Protein AF-A0A0A9DC74-F1 (afdb_monomer_lite)

InterPro domains:
  IPR010325 Rhamnogalacturonate lyase [PF06045] (2-131)

Structure (mmCIF, N/CA/C/O backbone):
data_AF-A0A0A9DC74-F1
#
_entry.id   AF-A0A0A9DC74-F1
#
loop_
_atom_site.group_PDB
_atom_site.id
_atom_site.type_symbol
_atom_site.label_atom_id
_atom_site.label_alt_id
_atom_site.label_comp_id
_atom_site.label_asym_id
_atom_site.label_entity_id
_atom_site.label_seq_id
_atom_site.pdbx_PDB_ins_code
_atom_site.Cartn_x
_atom_site.Cartn_y
_atom_site.Cartn_z
_atom_site.occupancy
_atom_site.B_iso_or_equiv
_atom_site.auth_seq_id
_atom_site.auth_comp_id
_atom_site.auth_asym_id
_atom_site.auth_atom_id
_atom_site.pdbx_PDB_model_num
ATOM 1 N N . MET A 1 1 ? 17.727 5.016 4.011 1.00 59.75 1 MET A N 1
ATOM 2 C CA . MET A 1 1 ? 17.000 5.941 3.117 1.00 59.75 1 MET A CA 1
ATOM 3 C C . MET A 1 1 ? 15.738 5.222 2.690 1.00 59.75 1 MET A C 1
ATOM 5 O O . MET A 1 1 ? 15.856 4.069 2.297 1.00 59.75 1 MET A O 1
ATOM 9 N N . ILE A 1 2 ? 14.570 5.839 2.861 1.00 75.06 2 ILE A N 1
ATOM 10 C CA . ILE A 1 2 ? 13.300 5.295 2.365 1.00 75.06 2 ILE A CA 1
ATOM 11 C C . ILE A 1 2 ? 13.117 5.846 0.955 1.00 75.06 2 ILE A C 1
ATOM 13 O O . ILE A 1 2 ? 13.277 7.048 0.754 1.00 75.06 2 ILE A O 1
ATOM 17 N N . ASP A 1 3 ? 12.832 4.971 0.000 1.00 83.25 3 ASP A N 1
ATOM 18 C CA . ASP A 1 3 ? 12.502 5.352 -1.369 1.00 83.25 3 ASP A CA 1
ATOM 19 C C . ASP A 1 3 ? 10.984 5.221 -1.562 1.00 83.25 3 ASP A C 1
ATOM 21 O O . ASP A 1 3 ? 10.390 4.231 -1.132 1.00 83.25 3 ASP A O 1
ATOM 25 N N . MET A 1 4 ? 10.351 6.228 -2.168 1.00 84.00 4 MET A N 1
ATOM 26 C CA . MET A 1 4 ? 8.899 6.248 -2.416 1.00 84.00 4 MET A CA 1
ATOM 27 C C . MET A 1 4 ? 8.502 5.430 -3.658 1.00 84.00 4 MET A C 1
ATOM 29 O O . MET A 1 4 ? 7.318 5.154 -3.898 1.00 84.00 4 MET A O 1
ATOM 33 N N . LEU A 1 5 ? 9.501 4.975 -4.419 1.00 87.00 5 LEU A N 1
ATOM 34 C CA . LEU A 1 5 ? 9.366 4.171 -5.625 1.00 87.00 5 LEU A CA 1
ATOM 35 C C . LEU A 1 5 ? 8.518 4.889 -6.681 1.00 87.00 5 LEU A C 1
ATOM 37 O O . LEU A 1 5 ? 7.584 4.310 -7.247 1.00 87.00 5 LEU A O 1
ATOM 41 N N . ASP A 1 6 ? 8.795 6.173 -6.903 1.00 88.44 6 ASP A N 1
ATOM 42 C CA . ASP A 1 6 ? 8.044 6.986 -7.856 1.00 88.44 6 ASP A CA 1
ATOM 43 C C . ASP A 1 6 ? 8.100 6.371 -9.260 1.00 88.44 6 ASP A C 1
ATOM 45 O O . ASP A 1 6 ? 9.133 5.887 -9.735 1.00 88.44 6 ASP A O 1
ATOM 49 N N . SER A 1 7 ? 6.941 6.3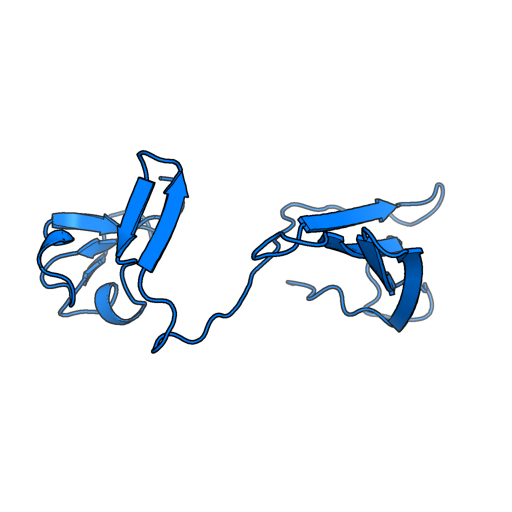41 -9.914 1.00 91.12 7 SER A N 1
ATOM 50 C CA . SER A 1 7 ? 6.777 5.736 -11.233 1.00 91.12 7 SER A CA 1
ATOM 51 C C . SER A 1 7 ? 6.983 6.767 -12.334 1.00 91.12 7 SER A C 1
ATOM 53 O O . SER A 1 7 ? 6.583 7.920 -12.204 1.00 91.12 7 SER A O 1
ATOM 55 N N . THR A 1 8 ? 7.596 6.342 -13.434 1.00 93.31 8 THR A N 1
ATOM 56 C CA . THR A 1 8 ? 7.916 7.207 -14.580 1.00 93.31 8 THR A CA 1
ATOM 57 C C . THR A 1 8 ? 7.060 6.911 -15.807 1.00 93.31 8 THR A C 1
ATOM 59 O O . THR A 1 8 ? 7.078 7.671 -16.769 1.00 93.31 8 THR A O 1
ATOM 62 N N . GLU A 1 9 ? 6.350 5.785 -15.805 1.00 96.38 9 GLU A N 1
ATOM 63 C CA . GLU A 1 9 ? 5.538 5.299 -16.917 1.00 96.38 9 GLU A CA 1
ATOM 64 C C . GLU A 1 9 ? 4.162 4.870 -16.397 1.00 96.38 9 GLU A C 1
ATOM 66 O O . GLU A 1 9 ? 4.066 4.230 -15.352 1.00 96.38 9 GLU A O 1
ATOM 71 N N . PHE A 1 10 ? 3.109 5.208 -17.141 1.00 97.94 10 PHE A N 1
ATOM 72 C CA . PHE A 1 10 ? 1.735 4.784 -16.880 1.00 97.94 10 PHE A CA 1
ATOM 73 C C . PHE A 1 10 ? 1.196 4.003 -18.079 1.00 97.94 10 PHE A C 1
ATOM 75 O O . PHE A 1 10 ? 1.400 4.413 -19.224 1.00 97.94 10 PHE A O 1
ATOM 82 N N . LYS A 1 11 ? 0.486 2.901 -17.822 1.00 98.31 11 LYS A N 1
ATOM 83 C CA . LYS A 1 11 ? -0.186 2.092 -18.846 1.00 98.31 11 LYS A CA 1
ATOM 84 C C . LYS A 1 11 ? -1.534 1.576 -18.360 1.00 98.31 11 LYS A C 1
ATOM 86 O O . LYS A 1 11 ? -1.690 1.234 -17.193 1.00 98.31 11 LYS A O 1
ATOM 91 N N . VAL A 1 12 ? -2.469 1.429 -19.294 1.00 98.31 12 VAL A N 1
ATOM 92 C CA . VAL A 1 12 ? -3.651 0.576 -19.124 1.00 98.31 12 VAL A CA 1
ATOM 93 C C . VAL A 1 12 ? -3.276 -0.805 -19.645 1.00 98.31 12 VAL A C 1
ATOM 95 O O . VAL A 1 12 ? -2.939 -0.954 -20.817 1.00 98.31 12 VAL A O 1
ATOM 98 N N . VAL A 1 13 ? -3.258 -1.793 -18.759 1.00 98.00 13 VAL A N 1
ATOM 99 C CA . VAL A 1 13 ? -2.822 -3.164 -19.063 1.00 98.00 13 VAL A CA 1
ATOM 100 C C . VAL A 1 13 ? -3.981 -3.951 -19.652 1.00 98.00 13 VAL A C 1
ATOM 102 O O . VAL A 1 13 ? -3.819 -4.648 -20.650 1.00 98.00 13 VAL A O 1
ATOM 105 N N . SER A 1 14 ? -5.158 -3.805 -19.049 1.00 97.62 14 SER A N 1
ATOM 106 C CA . SER A 1 14 ? -6.407 -4.386 -19.516 1.00 97.62 14 SER A CA 1
ATOM 107 C C . SER A 1 14 ? -7.545 -3.396 -19.281 1.00 97.62 14 SER A C 1
ATOM 109 O O . SER A 1 14 ? -7.529 -2.608 -18.332 1.00 97.62 14 SER A O 1
ATOM 111 N N . SER A 1 15 ? -8.518 -3.406 -20.186 1.00 98.12 15 SER A N 1
ATOM 112 C CA . SER A 1 15 ? -9.743 -2.619 -20.078 1.00 98.12 15 SER A CA 1
ATOM 113 C C . SER A 1 15 ? -10.866 -3.396 -20.747 1.00 98.12 15 SER A C 1
ATOM 115 O O . SER A 1 15 ? -10.780 -3.733 -21.928 1.00 98.12 15 SER A O 1
ATOM 117 N N . SER A 1 16 ? -11.883 -3.730 -19.969 1.00 98.06 16 SER A N 1
ATOM 118 C CA . SER A 1 16 ? -13.052 -4.504 -20.375 1.00 98.06 16 SER A CA 1
ATOM 119 C C . SER A 1 16 ? -14.271 -4.025 -19.591 1.00 98.06 16 SER A C 1
ATOM 121 O O . SER A 1 16 ? -14.144 -3.218 -18.671 1.00 98.06 16 SER A O 1
ATOM 123 N N . GLU A 1 17 ? -15.453 -4.545 -19.915 1.00 97.69 17 GLU A N 1
ATOM 124 C CA . GLU A 1 17 ? -16.667 -4.225 -19.156 1.00 97.69 17 GLU A CA 1
ATOM 125 C C . GLU A 1 17 ? -16.585 -4.650 -17.684 1.00 97.69 17 GLU A C 1
ATOM 127 O O . GLU A 1 17 ? -17.196 -4.011 -16.833 1.00 97.69 17 GLU A O 1
ATOM 132 N N . GLU A 1 18 ? -15.821 -5.699 -17.372 1.00 98.00 18 GLU A N 1
ATOM 133 C CA . GLU A 1 18 ? -15.766 -6.283 -16.028 1.00 98.00 18 GLU A CA 1
ATOM 134 C C . GLU A 1 18 ? -14.568 -5.794 -15.203 1.00 98.00 18 GLU A C 1
ATOM 136 O O . GLU A 1 18 ? -14.580 -5.886 -13.974 1.00 98.00 18 GLU A O 1
ATOM 141 N N . GLN A 1 19 ? -13.530 -5.259 -15.852 1.00 97.88 19 GLN A N 1
ATOM 142 C CA . GLN A 1 19 ? -12.265 -4.935 -15.195 1.00 97.88 19 GLN A CA 1
ATOM 143 C C . GLN A 1 19 ? -11.460 -3.860 -15.928 1.00 97.88 19 GLN A C 1
ATOM 145 O O . GLN A 1 19 ? -11.393 -3.845 -17.159 1.00 97.88 19 GLN A O 1
ATOM 150 N N . VAL A 1 20 ? -10.742 -3.050 -15.145 1.00 98.38 20 VAL A N 1
ATOM 151 C CA . VAL A 1 20 ? -9.618 -2.224 -15.603 1.00 98.38 20 VAL A CA 1
ATOM 152 C C . VAL A 1 20 ? -8.387 -2.516 -14.747 1.00 98.38 20 VAL A C 1
ATOM 154 O O . VAL A 1 20 ? -8.463 -2.479 -13.518 1.00 98.38 20 VAL A O 1
ATOM 157 N N . GLU A 1 21 ? -7.244 -2.749 -15.390 1.00 98.56 21 GLU A N 1
ATOM 158 C CA . GLU A 1 21 ? -5.938 -2.847 -14.734 1.00 98.56 21 GLU A CA 1
ATOM 159 C C . GLU A 1 21 ? -5.010 -1.723 -15.202 1.00 98.56 21 GLU A C 1
ATOM 161 O O . GLU A 1 21 ? -4.786 -1.516 -16.398 1.00 98.56 21 GLU A O 1
ATOM 166 N N . LEU A 1 22 ? -4.434 -1.016 -14.235 1.00 98.62 22 LEU A N 1
ATOM 167 C CA . LEU A 1 22 ? -3.491 0.074 -14.435 1.00 98.62 22 LEU A CA 1
ATOM 168 C C . LEU A 1 22 ? -2.097 -0.343 -13.971 1.00 98.62 22 LEU A C 1
ATOM 170 O O . LEU A 1 22 ? -1.951 -0.991 -12.937 1.00 98.62 22 LEU A O 1
ATOM 174 N N . SER A 1 23 ? -1.078 0.088 -14.707 1.00 98.38 23 SER A N 1
ATOM 175 C CA . SER A 1 23 ? 0.339 -0.096 -14.401 1.00 98.38 23 SER A CA 1
ATOM 176 C C . SER A 1 23 ? 1.025 1.248 -14.222 1.00 98.38 23 SER A C 1
ATOM 178 O O . SER A 1 23 ? 0.872 2.150 -15.048 1.00 98.38 23 SER A O 1
ATOM 180 N N . PHE A 1 24 ? 1.808 1.348 -13.153 1.00 97.75 24 PHE A N 1
ATOM 181 C CA . PHE A 1 24 ? 2.700 2.459 -12.861 1.00 97.75 24 PHE A CA 1
ATOM 182 C C . PHE A 1 24 ? 4.109 1.895 -12.700 1.00 97.75 24 PHE A C 1
ATOM 184 O O . PHE A 1 24 ? 4.427 1.249 -11.698 1.00 97.75 24 PHE A O 1
ATOM 191 N N . ARG A 1 25 ? 4.945 2.102 -13.719 1.00 96.38 25 ARG A N 1
ATOM 192 C CA . ARG A 1 25 ? 6.248 1.449 -13.842 1.00 96.38 25 ARG A CA 1
ATOM 193 C C . ARG A 1 25 ? 7.407 2.425 -13.686 1.00 96.38 25 ARG A C 1
ATOM 195 O O . ARG A 1 25 ? 7.369 3.562 -14.159 1.00 96.38 25 ARG A O 1
ATOM 202 N N . SER A 1 26 ? 8.470 1.951 -13.052 1.00 93.94 26 SER A N 1
ATOM 203 C CA . SER A 1 26 ? 9.793 2.567 -13.029 1.00 93.94 26 SER A CA 1
ATOM 204 C C . SER A 1 26 ? 10.830 1.506 -13.371 1.00 93.94 26 SER A C 1
ATOM 206 O O . SER A 1 26 ? 10.710 0.354 -12.954 1.00 93.94 26 SER A O 1
ATOM 208 N N . THR A 1 27 ? 11.835 1.876 -14.156 1.00 93.94 27 THR A N 1
ATOM 209 C CA . THR A 1 27 ? 12.912 0.963 -14.553 1.00 93.94 27 THR A CA 1
ATOM 210 C C . THR A 1 27 ? 14.236 1.431 -13.989 1.00 93.94 27 THR A C 1
ATOM 212 O O . THR A 1 27 ? 14.508 2.636 -13.998 1.00 93.94 27 THR A O 1
ATOM 215 N N . TYR A 1 28 ? 15.094 0.494 -13.594 1.00 93.44 28 TYR A N 1
ATOM 216 C CA . TYR A 1 28 ? 16.433 0.833 -13.132 1.00 93.44 28 TYR A CA 1
ATOM 217 C C . TYR A 1 28 ? 17.225 1.564 -14.226 1.00 93.44 28 TYR A C 1
ATOM 219 O O . TYR A 1 28 ? 17.362 1.082 -15.352 1.00 93.44 28 TYR A O 1
ATOM 227 N N . LYS A 1 29 ? 17.769 2.739 -13.891 1.00 90.12 29 LYS A N 1
ATOM 228 C CA . LYS A 1 29 ? 18.648 3.520 -14.769 1.00 90.12 29 LYS A CA 1
ATOM 229 C C . LYS A 1 29 ? 19.982 3.769 -14.065 1.00 90.12 29 LYS A C 1
ATOM 231 O O . LYS A 1 29 ? 20.041 4.652 -13.210 1.00 90.12 29 LYS A O 1
ATOM 236 N N . PRO A 1 30 ? 21.075 3.081 -14.454 1.00 88.31 30 PRO A N 1
ATOM 237 C CA . PRO A 1 30 ? 22.393 3.260 -13.835 1.00 88.31 30 PRO A CA 1
ATOM 238 C C . PRO A 1 30 ? 22.913 4.703 -13.861 1.00 88.31 30 PRO A C 1
ATOM 240 O O . PRO A 1 30 ? 23.657 5.111 -12.976 1.00 88.31 30 PRO A O 1
ATOM 243 N N . SER A 1 31 ? 22.504 5.491 -14.860 1.00 89.00 31 SER A N 1
ATOM 244 C CA . SER A 1 31 ? 22.860 6.908 -14.986 1.00 89.00 31 SER A CA 1
ATOM 245 C C . SER A 1 31 ? 22.190 7.817 -13.949 1.00 89.00 31 SER A C 1
ATOM 247 O O . SER A 1 31 ? 22.617 8.955 -13.771 1.00 89.00 31 SER A O 1
ATOM 249 N N . HIS A 1 32 ? 21.146 7.346 -13.262 1.00 84.56 32 HIS A N 1
ATOM 250 C CA . HIS A 1 32 ? 20.399 8.119 -12.275 1.00 84.56 32 HIS A CA 1
ATOM 251 C C . HIS A 1 32 ? 20.849 7.736 -10.864 1.00 84.56 32 HIS A C 1
ATOM 253 O O . HIS A 1 32 ? 20.618 6.620 -10.403 1.00 84.56 32 HIS A O 1
ATOM 259 N N . ARG A 1 33 ? 21.460 8.692 -10.151 1.00 77.62 33 ARG A N 1
ATOM 260 C CA . ARG A 1 33 ? 22.064 8.485 -8.820 1.00 77.62 33 ARG A CA 1
ATOM 261 C C . ARG A 1 33 ? 21.109 7.870 -7.786 1.00 77.62 33 ARG A C 1
ATOM 263 O O . ARG A 1 33 ? 21.561 7.114 -6.935 1.00 77.62 33 ARG A O 1
ATOM 270 N N . TYR A 1 34 ? 19.822 8.203 -7.862 1.00 78.25 34 TYR A N 1
ATOM 271 C CA . TYR A 1 34 ? 18.794 7.774 -6.908 1.00 78.25 34 TYR A CA 1
ATOM 272 C C . TYR A 1 34 ? 17.907 6.645 -7.443 1.00 78.25 34 TYR A C 1
ATOM 274 O O . TYR A 1 34 ? 16.868 6.358 -6.870 1.00 78.25 34 TYR A O 1
ATOM 282 N N . SER A 1 35 ? 18.280 6.010 -8.558 1.00 83.31 35 SER A N 1
ATOM 283 C CA . SER A 1 35 ? 17.502 4.891 -9.081 1.00 83.31 35 SER A CA 1
ATOM 284 C C . SER A 1 35 ? 17.697 3.659 -8.203 1.00 83.31 35 SER A C 1
ATOM 286 O O . SER A 1 35 ? 18.825 3.210 -7.971 1.00 83.31 35 SER A O 1
ATOM 288 N N . VAL A 1 36 ? 16.587 3.084 -7.744 1.00 89.38 36 VAL A N 1
ATOM 289 C CA . VAL A 1 36 ? 16.600 1.771 -7.104 1.00 89.38 36 VAL A CA 1
ATOM 290 C C . VAL A 1 36 ? 17.037 0.734 -8.137 1.00 89.38 36 VAL A C 1
ATOM 292 O O . VAL A 1 36 ? 16.597 0.764 -9.283 1.00 89.38 36 VAL A O 1
ATOM 295 N N . ARG A 1 37 ? 17.926 -0.179 -7.737 1.00 92.81 37 ARG A N 1
ATOM 296 C CA . ARG A 1 37 ? 18.583 -1.172 -8.610 1.00 92.81 37 ARG A CA 1
ATOM 297 C C . ARG A 1 37 ? 17.656 -2.319 -9.029 1.00 92.81 37 ARG A C 1
ATOM 299 O O . ARG A 1 37 ? 18.075 -3.467 -9.039 1.00 92.81 37 ARG A O 1
ATOM 306 N N . MET A 1 38 ? 16.391 -2.024 -9.304 1.00 94.00 38 MET A N 1
ATOM 307 C CA . MET A 1 38 ? 15.383 -2.964 -9.782 1.00 94.00 38 MET A CA 1
ATOM 308 C C . MET A 1 38 ? 14.313 -2.236 -10.599 1.00 94.00 38 MET A C 1
ATOM 310 O O . MET A 1 38 ? 14.105 -1.033 -10.436 1.00 94.00 38 MET A O 1
ATOM 314 N N . ASN A 1 39 ? 13.621 -2.972 -11.460 1.00 95.25 39 ASN A N 1
ATOM 315 C CA . ASN A 1 39 ? 12.377 -2.521 -12.064 1.00 95.25 39 ASN A CA 1
ATOM 316 C C . ASN A 1 39 ? 11.237 -2.719 -11.066 1.00 95.25 39 ASN A C 1
ATOM 318 O O . ASN A 1 39 ? 11.225 -3.684 -10.299 1.00 95.25 39 ASN A O 1
ATOM 322 N N . ILE A 1 40 ? 10.277 -1.802 -11.094 1.00 95.56 40 ILE A N 1
ATOM 323 C CA . ILE A 1 40 ? 9.124 -1.809 -10.202 1.00 95.56 40 ILE A CA 1
ATOM 324 C C . ILE A 1 40 ? 7.896 -1.502 -11.034 1.00 95.56 40 ILE A C 1
ATOM 326 O O . ILE A 1 40 ? 7.873 -0.510 -11.761 1.00 95.56 40 ILE A O 1
ATOM 330 N N . ASP A 1 41 ? 6.876 -2.337 -10.913 1.00 97.25 41 ASP A N 1
ATOM 331 C CA . ASP A 1 41 ? 5.598 -2.156 -11.584 1.00 97.25 41 ASP A CA 1
ATOM 332 C C . ASP A 1 41 ? 4.468 -2.283 -10.564 1.00 97.25 41 ASP A C 1
ATOM 334 O O . ASP A 1 41 ? 4.181 -3.371 -10.066 1.00 97.25 41 ASP A O 1
ATOM 338 N N . LYS A 1 42 ? 3.869 -1.148 -10.204 1.00 97.19 42 LYS A N 1
ATOM 339 C CA . LYS A 1 42 ? 2.737 -1.077 -9.280 1.00 97.19 42 LYS A CA 1
ATOM 340 C C . LYS A 1 42 ? 1.452 -1.242 -10.086 1.00 97.19 42 LYS A C 1
ATOM 342 O O . LYS A 1 42 ? 1.217 -0.496 -11.038 1.00 97.19 42 LYS A O 1
ATOM 347 N N . ARG A 1 43 ? 0.612 -2.192 -9.687 1.00 97.94 43 ARG A N 1
ATOM 348 C CA . ARG A 1 43 ? -0.641 -2.536 -10.357 1.00 97.94 43 ARG A CA 1
ATOM 349 C C . ARG A 1 43 ? -1.834 -2.180 -9.493 1.00 97.94 43 ARG A C 1
ATOM 351 O O . ARG A 1 43 ? -1.850 -2.490 -8.303 1.00 97.94 43 ARG A O 1
ATOM 358 N N . LEU A 1 44 ? -2.823 -1.537 -10.106 1.00 98.00 44 LEU A N 1
ATOM 359 C CA . LEU A 1 44 ? -4.135 -1.275 -9.518 1.00 98.00 44 LEU A CA 1
ATOM 360 C C . LEU A 1 44 ? -5.195 -1.928 -10.397 1.00 98.00 44 LEU A C 1
ATOM 362 O O . LEU A 1 44 ? -5.198 -1.724 -11.609 1.00 98.00 44 LEU A O 1
ATOM 366 N N . VAL A 1 45 ? -6.098 -2.683 -9.787 1.00 98.44 45 VAL A N 1
ATOM 367 C CA . VAL A 1 45 ? -7.139 -3.439 -10.479 1.00 98.44 45 VAL A CA 1
ATOM 368 C C . VAL A 1 45 ? -8.495 -3.055 -9.909 1.00 98.44 45 VAL A C 1
ATOM 370 O O . VAL A 1 45 ? -8.746 -3.230 -8.718 1.00 98.44 45 VAL A O 1
ATOM 373 N N . MET A 1 46 ? -9.385 -2.570 -10.764 1.00 98.06 46 MET A N 1
ATOM 374 C CA . MET A 1 46 ? -10.767 -2.248 -10.411 1.00 98.06 46 MET A CA 1
ATOM 375 C C . MET A 1 46 ? -11.692 -3.244 -11.098 1.00 98.06 46 MET A C 1
ATOM 377 O O . MET A 1 46 ? -11.547 -3.486 -12.296 1.00 98.06 46 MET A O 1
ATOM 381 N N . LEU A 1 47 ? -12.627 -3.814 -10.337 1.00 98.19 47 LEU A N 1
ATOM 382 C CA . LEU A 1 47 ? -13.627 -4.757 -10.836 1.00 98.19 47 LEU A CA 1
ATOM 383 C C . LEU A 1 47 ? -15.010 -4.112 -10.816 1.00 98.19 47 LEU A C 1
ATOM 385 O O . LEU A 1 47 ? -15.365 -3.409 -9.866 1.00 98.19 47 LEU A O 1
ATOM 389 N N . LYS A 1 48 ? -15.809 -4.384 -11.845 1.00 97.69 48 LYS A N 1
ATOM 390 C CA . LYS A 1 48 ? -17.203 -3.950 -11.908 1.00 97.69 48 LYS A CA 1
ATOM 391 C C . LYS A 1 48 ? -17.991 -4.517 -10.725 1.00 97.69 48 LYS A C 1
ATOM 393 O O . LYS A 1 48 ? -17.848 -5.677 -10.355 1.00 97.69 48 LYS A O 1
ATOM 398 N N . GLY A 1 49 ? -18.818 -3.670 -10.113 1.00 96.94 49 GLY A N 1
ATOM 399 C CA . GLY A 1 49 ? -19.645 -4.043 -8.961 1.00 96.94 49 GLY A CA 1
ATOM 400 C C . GLY A 1 49 ? -18.895 -4.188 -7.630 1.00 96.94 49 GLY A C 1
ATOM 401 O O . GLY A 1 49 ? -19.537 -4.480 -6.626 1.00 96.94 49 GLY A O 1
ATOM 402 N N . SER A 1 50 ? -17.576 -3.961 -7.589 1.00 96.06 50 SER A N 1
ATOM 403 C CA . SER A 1 50 ? -16.796 -3.981 -6.349 1.00 96.06 50 SER A CA 1
ATOM 404 C C . SER A 1 50 ? -16.604 -2.575 -5.777 1.00 96.06 50 SER A C 1
ATOM 406 O O . SER A 1 50 ? -16.217 -1.644 -6.485 1.00 96.06 50 SER A O 1
ATOM 408 N N . SER A 1 51 ? -16.822 -2.427 -4.471 1.00 90.94 51 SER A N 1
ATOM 409 C CA . SER A 1 51 ? -16.541 -1.197 -3.722 1.00 90.94 51 SER A CA 1
ATOM 410 C C . SER A 1 51 ? -15.085 -1.188 -3.253 1.00 90.94 51 SER A C 1
ATOM 412 O O . SER A 1 51 ? -14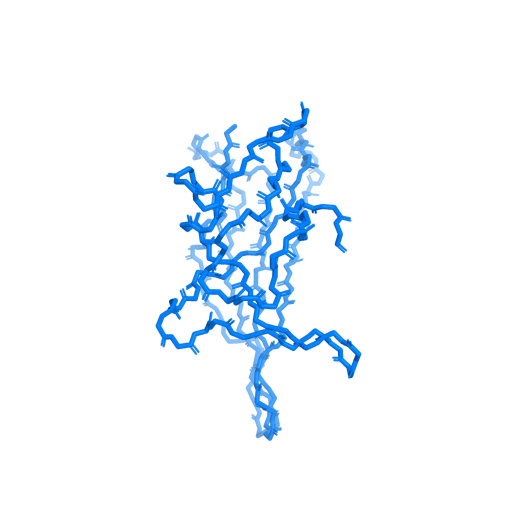.802 -1.323 -2.065 1.00 90.94 51 SER A O 1
ATOM 414 N N . GLY A 1 52 ? -14.147 -1.070 -4.193 1.00 92.44 52 GLY A N 1
ATOM 415 C CA . GLY A 1 52 ? -12.718 -1.034 -3.894 1.00 92.44 52 GLY A CA 1
ATOM 416 C C . GLY A 1 52 ? -11.837 -1.340 -5.100 1.00 92.44 52 GLY A C 1
ATOM 417 O O . GLY A 1 52 ? -12.292 -1.373 -6.243 1.00 92.44 52 GLY A O 1
ATOM 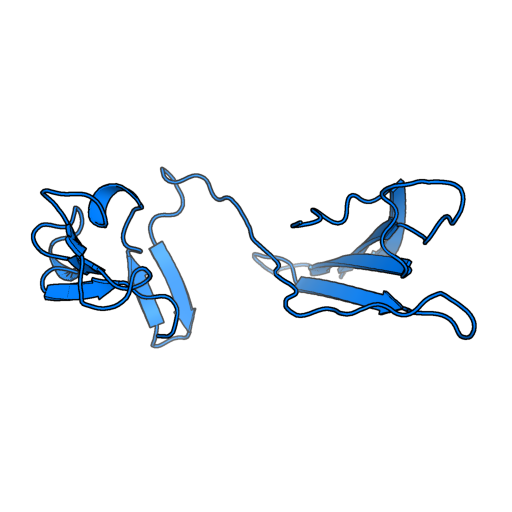418 N N . PHE A 1 53 ? -10.553 -1.564 -4.834 1.00 96.06 53 PHE A N 1
ATOM 419 C CA . PHE A 1 53 ? -9.580 -1.986 -5.836 1.00 96.06 53 PHE A CA 1
ATOM 420 C C . PHE A 1 53 ? -8.589 -2.975 -5.224 1.00 96.06 53 PHE A C 1
ATOM 422 O O . PHE A 1 53 ? -8.264 -2.899 -4.039 1.00 96.06 53 PHE A O 1
ATOM 429 N N . TYR A 1 54 ? -8.081 -3.885 -6.047 1.00 96.31 54 TYR A N 1
ATOM 430 C CA . TYR A 1 54 ? -6.938 -4.718 -5.698 1.00 96.31 54 TYR A CA 1
ATOM 431 C C . TYR A 1 54 ? -5.660 -4.002 -6.107 1.00 96.31 54 TYR A C 1
ATOM 433 O O . TYR A 1 54 ? -5.637 -3.222 -7.062 1.00 96.31 54 TYR A O 1
ATOM 441 N N . CYS A 1 55 ? -4.578 -4.269 -5.393 1.00 96.75 55 CYS A N 1
ATOM 442 C CA . CYS A 1 55 ? -3.281 -3.713 -5.724 1.00 96.75 55 CYS A CA 1
ATOM 443 C C . CYS A 1 55 ? -2.171 -4.710 -5.423 1.00 96.75 55 CYS A C 1
ATOM 445 O O . CYS A 1 55 ? -2.262 -5.506 -4.491 1.00 96.75 55 CYS A O 1
ATOM 447 N N . TYR A 1 56 ? -1.125 -4.668 -6.236 1.00 96.50 56 TYR A N 1
ATOM 448 C CA . TYR A 1 56 ? 0.088 -5.449 -6.037 1.00 96.50 56 TYR A CA 1
ATOM 449 C C . TYR A 1 56 ? 1.265 -4.737 -6.702 1.00 96.50 56 TYR A C 1
ATOM 451 O O . TYR A 1 56 ? 1.084 -3.786 -7.461 1.00 96.50 56 TYR A O 1
ATOM 459 N N . ALA A 1 57 ? 2.484 -5.169 -6.402 1.00 95.88 57 ALA A N 1
ATOM 460 C CA . ALA A 1 57 ? 3.684 -4.645 -7.036 1.00 95.88 57 ALA A CA 1
ATOM 461 C C . ALA A 1 57 ? 4.578 -5.797 -7.490 1.00 95.88 57 ALA A C 1
ATOM 463 O O . ALA A 1 57 ? 4.755 -6.776 -6.767 1.00 95.88 57 ALA A O 1
ATOM 464 N N . ILE A 1 58 ? 5.139 -5.665 -8.687 1.00 96.44 58 ILE A N 1
ATOM 465 C CA . ILE A 1 58 ? 6.129 -6.584 -9.239 1.00 96.44 58 ILE A CA 1
ATOM 466 C C . ILE A 1 58 ? 7.496 -5.925 -9.083 1.00 96.44 58 ILE A C 1
ATOM 468 O O . ILE A 1 58 ? 7.709 -4.813 -9.570 1.00 96.44 58 ILE A O 1
ATOM 472 N N . PHE A 1 59 ? 8.411 -6.617 -8.409 1.00 94.88 59 PHE A N 1
ATOM 473 C CA . PHE A 1 59 ? 9.805 -6.214 -8.254 1.00 94.88 59 PHE A CA 1
ATOM 474 C C . PHE A 1 59 ? 10.676 -7.157 -9.078 1.00 94.88 59 PHE A C 1
ATOM 476 O O . PHE A 1 59 ? 10.667 -8.365 -8.852 1.00 94.88 59 PHE A O 1
ATOM 483 N N . GLU A 1 60 ? 11.427 -6.612 -10.028 1.00 96.12 60 GLU A N 1
ATOM 484 C CA . GLU A 1 60 ? 12.275 -7.397 -10.925 1.00 96.12 60 GLU A CA 1
ATOM 485 C C . GLU A 1 60 ? 13.716 -6.882 -10.859 1.00 96.12 60 GLU A C 1
ATOM 487 O O . GLU A 1 60 ? 14.018 -5.745 -11.229 1.00 96.12 60 GLU A O 1
ATOM 492 N N . HIS A 1 61 ? 14.622 -7.731 -10.375 1.00 95.12 61 HIS A N 1
ATOM 493 C CA . HIS A 1 61 ? 16.061 -7.477 -10.348 1.00 95.12 61 HIS A CA 1
ATOM 494 C C . HIS A 1 61 ? 16.728 -8.352 -11.410 1.00 95.12 61 HIS A C 1
ATOM 496 O O . HIS A 1 61 ? 16.701 -9.579 -11.312 1.00 95.12 61 HIS A O 1
ATOM 502 N N . ALA A 1 62 ? 17.267 -7.730 -12.461 1.00 94.19 62 ALA A N 1
ATOM 503 C CA . ALA A 1 62 ? 17.870 -8.469 -13.561 1.00 94.19 62 ALA A CA 1
ATOM 504 C C . ALA A 1 62 ? 19.289 -8.949 -13.221 1.00 94.19 62 ALA A C 1
ATOM 506 O O . ALA A 1 62 ? 20.060 -8.282 -12.525 1.00 94.19 62 ALA A O 1
ATOM 507 N N . GLY A 1 63 ? 19.666 -10.096 -13.792 1.00 93.88 63 GLY A N 1
ATOM 508 C CA . GLY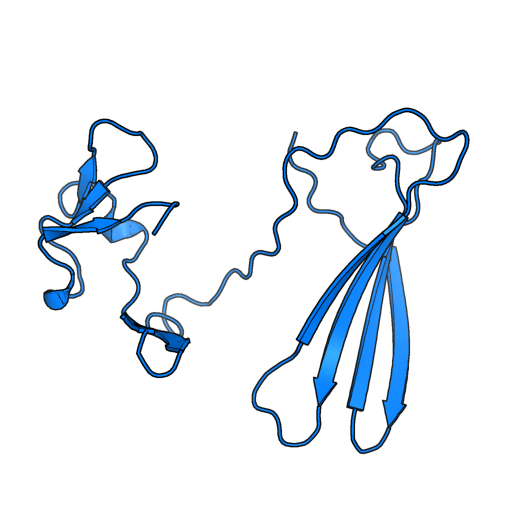 A 1 63 ? 21.017 -10.635 -13.667 1.00 93.88 63 GLY A CA 1
ATOM 509 C C . GLY A 1 63 ? 22.085 -9.629 -14.114 1.00 93.88 63 GLY A C 1
ATOM 510 O O . GLY A 1 63 ? 21.950 -8.971 -15.144 1.00 93.88 63 GLY A O 1
ATOM 511 N N . GLY A 1 64 ? 23.155 -9.507 -13.326 1.00 92.31 64 GLY A N 1
ATOM 512 C CA . GLY A 1 64 ? 24.262 -8.581 -13.590 1.00 92.31 64 GLY A CA 1
ATOM 513 C C . GLY A 1 64 ? 24.055 -7.159 -13.059 1.00 92.31 64 GLY A C 1
ATOM 514 O O . GLY A 1 64 ? 24.988 -6.357 -13.107 1.00 92.31 64 GLY A O 1
ATOM 515 N N . TRP A 1 65 ? 22.880 -6.826 -12.516 1.00 93.81 65 TRP A N 1
ATOM 516 C CA . TRP A 1 65 ? 22.697 -5.559 -11.806 1.00 93.81 65 TRP A CA 1
ATOM 517 C C . TRP A 1 65 ? 23.376 -5.585 -10.434 1.00 93.81 65 TRP A C 1
ATOM 519 O O . TRP A 1 65 ? 23.513 -6.655 -9.834 1.00 93.81 65 TRP A O 1
ATOM 529 N N . PRO A 1 66 ? 23.812 -4.425 -9.903 1.00 93.12 66 PRO A N 1
ATOM 530 C CA . PRO A 1 66 ? 24.491 -4.407 -8.619 1.00 93.12 66 PRO A CA 1
ATOM 531 C C . PRO A 1 66 ? 23.577 -4.922 -7.503 1.00 93.12 66 PRO A C 1
ATOM 533 O O . PRO A 1 66 ? 22.355 -4.744 -7.548 1.00 93.12 66 PRO A O 1
ATOM 536 N N . ALA A 1 67 ? 24.189 -5.516 -6.477 1.00 92.69 67 ALA A N 1
ATOM 537 C CA . ALA A 1 67 ? 23.467 -6.067 -5.338 1.00 92.69 67 ALA A CA 1
ATOM 538 C C . ALA A 1 67 ? 22.518 -5.031 -4.711 1.00 92.69 67 ALA A C 1
ATOM 540 O O . ALA A 1 67 ? 22.835 -3.836 -4.609 1.00 92.69 67 ALA A O 1
ATOM 541 N N . LEU A 1 68 ? 21.354 -5.520 -4.297 1.00 90.69 68 LEU A N 1
ATOM 542 C CA . LEU A 1 68 ? 20.277 -4.761 -3.683 1.00 90.69 68 LEU A CA 1
ATOM 543 C C . LEU A 1 68 ? 19.794 -5.523 -2.452 1.00 90.69 68 LEU A C 1
ATOM 545 O O . LEU A 1 68 ? 19.643 -6.740 -2.500 1.00 90.69 68 LEU A O 1
ATOM 549 N N . ASN A 1 69 ? 19.558 -4.804 -1.360 1.00 90.69 69 ASN A N 1
ATOM 550 C CA . ASN A 1 69 ? 18.955 -5.353 -0.156 1.00 90.69 69 ASN A CA 1
ATOM 551 C C . ASN A 1 69 ? 17.636 -4.618 0.097 1.00 90.69 69 ASN A C 1
ATOM 553 O O . ASN A 1 69 ? 17.623 -3.387 0.154 1.00 90.69 69 ASN A O 1
ATOM 557 N N . ILE A 1 70 ? 16.548 -5.374 0.221 1.00 90.06 70 ILE A N 1
ATOM 558 C CA . ILE A 1 70 ? 15.220 -4.870 0.560 1.00 90.06 70 ILE A CA 1
ATOM 559 C C . ILE A 1 70 ? 14.899 -5.414 1.946 1.00 90.06 70 ILE A C 1
ATOM 561 O O . ILE A 1 70 ? 14.531 -6.574 2.096 1.00 90.06 70 ILE A O 1
ATOM 565 N N . THR A 1 71 ? 15.056 -4.578 2.966 1.00 90.75 71 THR A N 1
ATOM 566 C CA . THR A 1 71 ? 14.701 -4.958 4.340 1.00 90.75 71 THR A CA 1
ATOM 567 C C . THR A 1 71 ? 13.208 -4.817 4.602 1.00 90.75 71 THR A C 1
ATOM 569 O O . THR A 1 71 ? 12.683 -5.426 5.524 1.00 90.75 71 THR A O 1
ATOM 572 N N . GLU A 1 72 ? 12.529 -3.979 3.818 1.00 89.69 72 GLU A N 1
ATOM 573 C CA . GLU A 1 72 ? 11.116 -3.682 3.977 1.00 89.69 72 GLU A CA 1
ATOM 574 C C . GLU A 1 72 ? 10.530 -3.127 2.673 1.00 89.69 72 GLU A C 1
ATOM 576 O O . GLU A 1 72 ? 11.139 -2.280 2.020 1.00 89.69 72 GLU A O 1
ATOM 581 N N . ALA A 1 73 ? 9.328 -3.580 2.325 1.00 89.38 73 ALA A N 1
ATOM 582 C CA . ALA A 1 73 ? 8.495 -2.998 1.284 1.00 89.38 73 ALA A CA 1
ATOM 583 C C . ALA A 1 73 ? 7.106 -2.752 1.878 1.00 89.38 73 ALA A C 1
ATOM 585 O O . ALA A 1 73 ? 6.498 -3.665 2.433 1.00 89.38 73 ALA A O 1
ATOM 586 N N . ARG A 1 74 ? 6.613 -1.514 1.794 1.00 90.38 74 ARG A N 1
ATOM 587 C CA . ARG A 1 74 ? 5.298 -1.129 2.320 1.00 90.38 74 ARG A CA 1
ATOM 588 C C . ARG A 1 74 ? 4.453 -0.498 1.227 1.00 90.38 74 ARG A C 1
ATOM 590 O O . ARG A 1 74 ? 4.951 0.297 0.433 1.00 90.38 74 ARG A O 1
ATOM 597 N N . LEU A 1 75 ? 3.161 -0.794 1.266 1.00 89.12 75 LEU A N 1
ATOM 598 C CA . LEU A 1 75 ? 2.132 -0.003 0.612 1.00 89.12 75 LEU A CA 1
ATOM 599 C C . LEU A 1 75 ? 1.361 0.740 1.700 1.00 89.12 75 LEU A C 1
ATOM 601 O O . LEU A 1 75 ? 0.866 0.121 2.637 1.00 89.12 75 LEU A O 1
ATOM 605 N N . ALA A 1 76 ? 1.299 2.062 1.596 1.00 90.06 76 ALA A N 1
ATOM 606 C CA . ALA A 1 76 ? 0.644 2.905 2.584 1.00 90.06 76 ALA A CA 1
ATOM 607 C C . ALA A 1 76 ? -0.326 3.862 1.893 1.00 90.06 76 ALA A C 1
ATOM 609 O O . ALA A 1 76 ? 0.037 4.540 0.931 1.00 90.06 76 ALA A O 1
ATOM 610 N N . PHE A 1 77 ? -1.546 3.942 2.419 1.00 88.31 77 PHE A N 1
ATOM 611 C CA . PHE A 1 77 ? -2.568 4.874 1.962 1.00 88.31 77 PHE A CA 1
ATOM 612 C C . PHE A 1 77 ? -2.776 5.948 3.022 1.00 88.31 77 PHE A C 1
ATOM 614 O O . PHE A 1 77 ? -3.136 5.653 4.159 1.00 88.31 77 PHE A O 1
ATOM 621 N N . LYS A 1 78 ? -2.560 7.212 2.651 1.00 89.44 78 LYS A N 1
ATOM 622 C CA . LYS A 1 78 ? -2.876 8.344 3.524 1.00 89.44 78 LYS A CA 1
ATOM 623 C C . LYS A 1 78 ? -4.336 8.736 3.321 1.00 89.44 78 LYS A C 1
ATOM 625 O O . LYS A 1 78 ? -4.665 9.448 2.374 1.00 89.44 78 LYS A O 1
ATOM 630 N N . LEU A 1 79 ? -5.201 8.241 4.198 1.00 88.56 79 LEU A N 1
ATOM 631 C CA . LEU A 1 79 ? -6.637 8.500 4.146 1.00 88.56 79 LEU A CA 1
ATOM 632 C C . LEU A 1 79 ? -6.996 9.844 4.797 1.00 88.56 79 LEU A C 1
ATOM 634 O O . LEU A 1 79 ? -6.243 10.398 5.599 1.00 88.56 79 LEU A O 1
ATOM 638 N N . ASN A 1 80 ? -8.163 10.381 4.439 1.00 89.56 80 ASN A N 1
ATOM 639 C CA . ASN A 1 80 ? -8.705 11.576 5.081 1.00 89.56 80 ASN A CA 1
ATOM 640 C C . ASN A 1 80 ? -9.245 11.215 6.473 1.00 89.56 80 ASN A C 1
ATOM 642 O O . ASN A 1 80 ? -10.243 10.504 6.585 1.00 89.56 80 ASN A O 1
ATOM 646 N N . THR A 1 81 ? -8.623 11.749 7.519 1.00 84.94 81 THR A N 1
ATOM 647 C CA . THR A 1 81 ? -8.943 11.429 8.918 1.00 84.94 81 THR A CA 1
ATOM 648 C C . THR A 1 81 ? -10.348 11.853 9.352 1.00 84.94 81 THR A C 1
ATOM 650 O O . THR A 1 81 ? -10.894 11.255 10.268 1.00 84.94 81 THR A O 1
ATOM 653 N N . GLY A 1 82 ? -10.977 12.823 8.679 1.00 85.88 82 GLY A N 1
ATOM 654 C CA . GLY A 1 82 ? -12.366 13.218 8.947 1.00 85.88 82 GLY A CA 1
ATOM 655 C C . GLY A 1 82 ? -13.418 12.308 8.302 1.00 85.88 82 GLY A C 1
ATOM 656 O O . GLY A 1 82 ? -14.604 12.474 8.567 1.00 85.88 82 GLY A O 1
ATOM 657 N N . LYS A 1 83 ? -13.008 11.380 7.425 1.00 87.38 83 LYS A N 1
ATOM 658 C CA . LYS A 1 83 ? -13.904 10.424 6.744 1.00 87.38 83 LYS A CA 1
ATOM 659 C C . LYS A 1 83 ? -13.598 8.965 7.071 1.00 87.38 83 LYS A C 1
ATOM 661 O O . LYS A 1 83 ? -14.488 8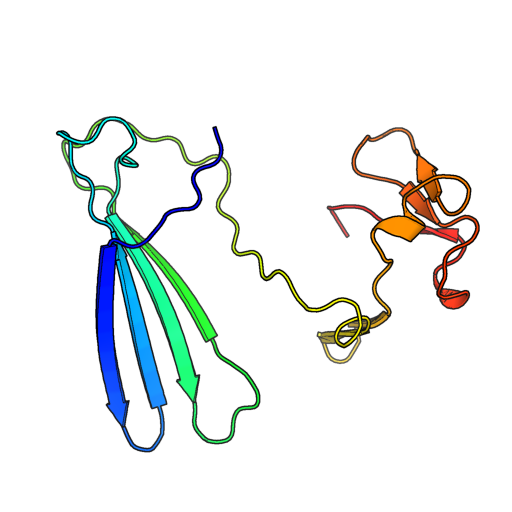.131 6.975 1.00 87.38 83 LYS A O 1
ATOM 666 N N . PHE A 1 84 ? -12.346 8.663 7.403 1.00 87.56 84 PHE A N 1
ATOM 667 C CA . PHE A 1 84 ? -11.845 7.307 7.602 1.00 87.56 84 PHE A CA 1
ATOM 668 C C . PHE A 1 84 ? -11.279 7.156 9.017 1.00 87.56 84 PHE A C 1
ATOM 670 O O . PHE A 1 84 ? -10.068 7.076 9.203 1.00 87.56 84 PHE A O 1
ATOM 677 N N . ASN A 1 85 ? -12.165 7.154 10.012 1.00 87.44 85 ASN A N 1
ATOM 678 C CA . ASN A 1 85 ? -11.854 6.858 11.418 1.00 87.44 85 ASN A CA 1
ATOM 679 C C . ASN A 1 85 ? -12.295 5.444 11.842 1.00 87.44 85 ASN A C 1
ATOM 681 O O . ASN A 1 85 ? -12.049 5.038 12.973 1.00 87.44 85 ASN A O 1
ATOM 685 N N . TYR A 1 86 ? -12.922 4.692 10.937 1.00 89.94 86 TYR A N 1
ATOM 686 C CA . TYR A 1 86 ? -13.387 3.327 11.147 1.00 89.94 86 TYR A CA 1
ATOM 687 C C . TYR A 1 86 ? -12.753 2.392 10.119 1.00 89.94 86 TYR A C 1
ATOM 689 O O . TYR A 1 86 ? -12.640 2.745 8.942 1.00 89.94 86 TYR A O 1
ATOM 697 N N . MET A 1 87 ? -12.341 1.206 10.558 1.00 88.56 87 MET A N 1
ATOM 698 C CA . MET A 1 87 ? -11.714 0.193 9.718 1.00 88.56 87 MET A CA 1
ATOM 699 C C . MET A 1 87 ? -12.433 -1.146 9.869 1.00 88.56 87 MET A C 1
ATOM 701 O O . MET A 1 87 ? -12.719 -1.586 10.980 1.00 88.56 87 MET A O 1
ATOM 705 N N . VAL A 1 88 ? -12.678 -1.798 8.732 1.00 89.94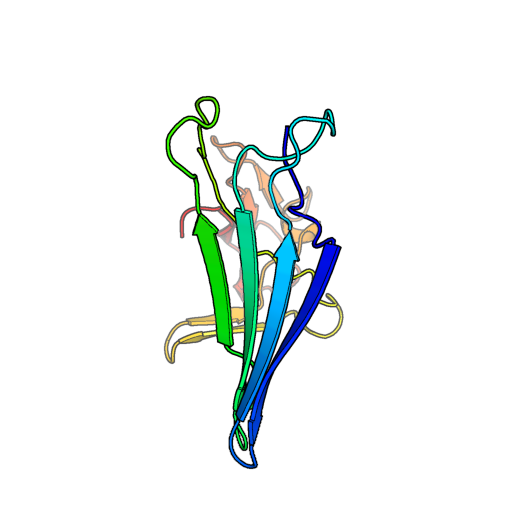 88 VAL A N 1
ATOM 706 C CA . VAL A 1 88 ? -13.184 -3.170 8.627 1.00 89.94 88 VAL A CA 1
ATOM 707 C C . VAL A 1 88 ? -12.110 -3.990 7.925 1.00 89.94 88 VAL A C 1
ATOM 709 O O . VAL A 1 88 ? -11.824 -3.750 6.754 1.00 89.94 88 VAL A O 1
ATOM 712 N N . ILE A 1 89 ? -11.496 -4.923 8.648 1.00 86.81 89 ILE A N 1
ATOM 713 C CA . ILE A 1 89 ? -10.478 -5.840 8.113 1.00 86.81 89 ILE A CA 1
ATOM 714 C C . ILE A 1 89 ? -11.103 -7.210 7.828 1.00 86.81 89 ILE A C 1
ATOM 716 O O . ILE A 1 89 ? -10.784 -7.850 6.829 1.00 86.81 89 ILE A O 1
ATOM 720 N N . SER A 1 90 ? -12.011 -7.659 8.695 1.00 89.25 90 SER A N 1
ATOM 721 C CA . SER A 1 90 ? -12.734 -8.927 8.569 1.00 89.25 90 SER A CA 1
ATOM 722 C C . SER A 1 90 ? -14.095 -8.841 9.264 1.00 89.25 90 SER A C 1
ATOM 724 O O . SER A 1 90 ? -14.388 -7.852 9.938 1.00 89.25 90 SER A O 1
ATOM 726 N N . ASP A 1 91 ? -14.907 -9.895 9.169 1.00 90.56 91 ASP A N 1
ATOM 727 C CA . ASP A 1 91 ? -16.201 -9.982 9.866 1.00 90.56 91 ASP A CA 1
ATOM 728 C C . ASP A 1 91 ? -16.080 -9.793 11.388 1.00 90.56 91 ASP A C 1
ATOM 730 O O . ASP A 1 91 ? -17.020 -9.331 12.028 1.00 90.56 91 ASP A O 1
ATOM 734 N N . TYR A 1 92 ? -14.909 -10.093 11.956 1.00 89.69 92 TYR A N 1
ATOM 735 C CA . TYR A 1 92 ? -14.640 -10.010 13.392 1.00 89.69 92 TYR A CA 1
ATOM 736 C C . TYR A 1 92 ? -13.782 -8.803 13.786 1.00 89.69 92 TYR A C 1
ATOM 738 O O . TYR A 1 92 ? -13.719 -8.466 14.965 1.00 89.69 92 TYR A O 1
ATOM 746 N N . ILE A 1 93 ? -13.114 -8.157 12.826 1.00 85.69 93 ILE A N 1
ATOM 747 C CA . ILE A 1 93 ? -12.228 -7.016 13.077 1.00 85.69 93 ILE A CA 1
ATOM 748 C C . ILE A 1 93 ? -12.824 -5.792 12.399 1.00 85.69 93 ILE A C 1
ATOM 750 O O . ILE A 1 93 ? -12.523 -5.480 11.243 1.00 85.69 93 ILE A O 1
ATOM 754 N N . GLN A 1 94 ? -13.695 -5.116 13.144 1.00 91.56 94 GLN A N 1
ATOM 755 C CA . GLN A 1 94 ? -14.363 -3.892 12.726 1.00 91.56 94 GLN A CA 1
ATOM 756 C C . GLN A 1 94 ? -14.351 -2.904 13.886 1.00 91.56 94 GLN A C 1
ATOM 758 O O . GLN A 1 94 ? -15.023 -3.118 14.896 1.00 91.56 94 GLN A O 1
ATOM 763 N N . ARG A 1 95 ? -13.551 -1.845 13.786 1.00 89.50 95 ARG A N 1
ATOM 764 C CA . ARG A 1 95 ? -13.314 -0.945 14.919 1.00 89.50 95 ARG A CA 1
ATOM 765 C C . ARG A 1 95 ? -12.979 0.469 14.483 1.00 89.50 95 ARG A C 1
ATOM 767 O O . ARG A 1 95 ? -12.488 0.700 13.377 1.00 89.50 95 ARG A O 1
ATOM 774 N N . TYR A 1 96 ? -13.203 1.410 15.393 1.00 89.56 96 TYR A N 1
ATOM 775 C CA . TYR A 1 96 ? -12.589 2.722 15.280 1.00 89.56 96 TYR A CA 1
ATOM 776 C C . TYR A 1 96 ? -11.074 2.599 15.456 1.00 89.56 96 TYR A C 1
ATOM 778 O O . TYR A 1 96 ? -10.580 1.817 16.278 1.00 89.56 96 TYR A O 1
ATOM 786 N N . MET A 1 97 ? -10.342 3.347 14.638 1.00 86.06 97 MET A N 1
ATOM 787 C CA . MET A 1 97 ? -8.887 3.381 14.692 1.00 86.06 97 MET A CA 1
ATOM 788 C C . MET A 1 97 ? -8.444 4.482 15.654 1.00 86.06 97 MET A C 1
ATOM 790 O O . MET A 1 97 ? -8.926 5.611 15.510 1.00 86.06 97 MET A O 1
ATOM 794 N N . PRO A 1 98 ? -7.509 4.198 16.580 1.00 88.81 98 PRO A N 1
ATOM 795 C CA . PRO A 1 98 ? -6.845 5.246 17.338 1.00 88.81 98 PRO A CA 1
ATOM 796 C C . PRO A 1 98 ? -6.252 6.284 16.382 1.00 88.81 98 PRO A C 1
ATOM 798 O O . PRO A 1 98 ? -5.624 5.959 15.369 1.00 88.81 98 PRO A O 1
ATOM 801 N N . SER A 1 99 ? -6.490 7.555 16.675 1.00 87.88 99 SER A N 1
ATOM 802 C CA . SER A 1 99 ? -5.899 8.648 15.921 1.00 87.88 99 SER A CA 1
ATOM 803 C C . SER A 1 99 ? -4.434 8.829 16.315 1.00 87.88 99 SER A C 1
ATOM 805 O O . SER A 1 99 ? -3.989 8.412 17.381 1.00 87.88 99 SER A O 1
ATOM 807 N N . THR A 1 100 ? -3.661 9.534 15.487 1.00 88.31 100 THR A N 1
ATOM 808 C CA . THR A 1 100 ? -2.288 9.898 15.869 1.00 88.31 100 THR A CA 1
ATOM 809 C C . THR A 1 100 ? -2.251 10.706 17.170 1.00 88.31 100 THR A C 1
ATOM 811 O O . THR A 1 100 ? -1.346 10.504 17.967 1.00 88.31 100 THR A O 1
ATOM 814 N N . ALA A 1 101 ? -3.251 11.560 17.416 1.00 90.44 101 ALA A N 1
ATOM 815 C CA . ALA A 1 101 ? -3.334 12.359 18.638 1.00 90.44 101 ALA A CA 1
ATOM 816 C C . ALA A 1 101 ? -3.587 11.505 19.893 1.00 90.44 101 ALA A C 1
ATOM 818 O O . ALA A 1 101 ? -3.163 11.891 20.979 1.00 90.44 101 ALA A O 1
ATOM 819 N N . ASP A 1 102 ? -4.221 10.334 19.752 1.00 92.56 102 ASP A N 1
ATOM 820 C CA . ASP A 1 102 ? -4.446 9.411 20.873 1.00 92.56 102 ASP A CA 1
ATOM 821 C C . ASP A 1 102 ? -3.144 8.810 21.410 1.00 92.56 102 ASP A C 1
ATOM 823 O O . ASP A 1 102 ? -3.089 8.376 22.560 1.00 92.56 102 ASP A O 1
ATOM 827 N N . ARG A 1 103 ? -2.079 8.818 20.598 1.00 92.44 103 ARG A N 1
ATOM 828 C CA . ARG A 1 103 ? -0.751 8.340 20.995 1.00 92.44 103 ARG A CA 1
ATOM 829 C C . ARG A 1 103 ? 0.042 9.370 21.805 1.00 92.44 103 ARG A C 1
ATOM 831 O O . ARG A 1 103 ? 0.999 8.998 22.482 1.00 92.44 103 ARG A O 1
ATOM 838 N N . ASP A 1 104 ? -0.330 10.646 21.741 1.00 93.06 104 ASP A N 1
ATOM 839 C CA . ASP A 1 104 ? 0.392 11.737 22.392 1.00 93.06 104 ASP A CA 1
ATOM 840 C C . ASP A 1 104 ? -0.144 12.005 23.805 1.00 93.06 104 ASP A C 1
ATOM 842 O O . ASP A 1 104 ? -1.333 11.848 24.087 1.00 93.06 104 ASP A O 1
ATOM 846 N N . ALA A 1 105 ? 0.717 12.455 24.722 1.00 91.00 105 ALA A N 1
ATOM 847 C CA . ALA A 1 105 ? 0.267 12.890 26.044 1.00 91.00 105 ALA A CA 1
ATOM 848 C C . ALA A 1 105 ? -0.667 14.118 25.916 1.00 91.00 105 ALA A C 1
ATOM 850 O O . ALA A 1 105 ? -0.358 15.033 25.149 1.00 91.00 105 ALA A O 1
ATOM 851 N N . PRO A 1 106 ? -1.777 14.200 26.678 1.00 92.56 106 PRO A N 1
ATOM 852 C CA . PRO A 1 106 ? -2.162 13.335 27.799 1.00 92.56 106 PRO A CA 1
ATOM 853 C C . PRO A 1 106 ? -3.036 12.122 27.418 1.00 92.56 106 PRO A C 1
ATOM 855 O O . PRO A 1 106 ? -3.508 11.421 28.313 1.00 92.56 106 PRO A O 1
ATOM 858 N N . HIS A 1 107 ? -3.300 11.889 26.131 1.00 94.75 107 HIS A N 1
ATOM 859 C CA . HIS A 1 107 ? -4.167 10.806 25.657 1.00 94.75 107 HIS A CA 1
ATOM 860 C C . HIS A 1 107 ? -3.474 9.444 25.710 1.00 94.75 107 HIS A C 1
ATOM 862 O O . HIS A 1 107 ? -4.092 8.466 26.129 1.00 94.75 107 HIS A O 1
ATOM 868 N N . GLY A 1 108 ? -2.189 9.407 25.358 1.00 94.12 108 GLY A N 1
ATOM 869 C CA . GLY A 1 108 ? -1.350 8.217 25.358 1.00 94.12 108 GLY A CA 1
ATOM 870 C C . GLY A 1 108 ? -0.218 8.279 26.382 1.00 94.12 108 GLY A C 1
ATOM 871 O O . GLY A 1 108 ? 0.289 9.351 26.723 1.00 94.12 108 GLY A O 1
ATOM 872 N N . ALA A 1 109 ? 0.202 7.108 26.860 1.00 95.06 109 ALA A N 1
ATOM 873 C CA . ALA A 1 109 ? 1.396 6.931 27.680 1.00 95.06 109 ALA A CA 1
ATOM 874 C C . ALA A 1 109 ? 2.370 5.961 26.985 1.00 95.06 109 ALA A C 1
ATOM 876 O O . ALA A 1 109 ? 2.004 4.805 26.750 1.00 95.06 109 ALA A O 1
ATOM 877 N N . PRO A 1 110 ? 3.602 6.392 26.652 1.00 93.19 110 PRO A N 1
ATOM 878 C CA . PRO A 1 110 ? 4.603 5.505 26.070 1.00 93.19 110 PRO A CA 1
ATOM 879 C C . PRO A 1 110 ? 4.885 4.303 26.977 1.00 93.19 110 PRO A C 1
ATOM 881 O O . PRO A 1 110 ? 5.016 4.455 28.193 1.00 93.19 110 PRO A O 1
ATOM 884 N N . LEU A 1 111 ? 5.009 3.119 26.380 1.00 91.62 111 LEU A N 1
ATOM 885 C CA . LEU A 1 111 ? 5.451 1.908 27.074 1.00 91.62 111 LEU A CA 1
ATOM 886 C C . LEU A 1 111 ? 6.955 1.669 26.841 1.00 91.62 111 LEU A C 1
ATOM 888 O O . LEU A 1 111 ? 7.683 2.555 26.392 1.00 91.62 111 LEU A O 1
ATOM 892 N N . ALA A 1 112 ? 7.449 0.477 27.189 1.00 89.88 112 ALA A N 1
ATOM 893 C CA . ALA A 1 112 ? 8.872 0.149 27.101 1.00 89.88 112 ALA A CA 1
ATOM 894 C C . ALA A 1 112 ? 9.425 0.183 25.661 1.00 89.88 112 ALA A C 1
ATOM 896 O O . ALA A 1 112 ? 10.603 0.492 25.471 1.00 89.88 112 ALA A O 1
ATOM 897 N N . TYR A 1 113 ? 8.593 -0.109 24.653 1.00 86.00 113 TYR A N 1
ATOM 898 C CA . TYR A 1 113 ? 8.970 -0.024 23.241 1.00 86.00 113 TYR A CA 1
ATOM 899 C C . TYR A 1 113 ? 8.495 1.294 22.627 1.00 86.00 113 TYR A C 1
ATOM 901 O O . TYR A 1 113 ? 7.427 1.810 22.954 1.00 86.00 113 TYR A O 1
ATOM 909 N N . LYS A 1 114 ? 9.287 1.845 21.701 1.00 81.81 114 LYS A N 1
ATOM 910 C CA . LYS A 1 114 ? 8.997 3.150 21.079 1.00 81.81 114 LYS A CA 1
ATOM 911 C C . LYS A 1 114 ? 7.747 3.112 20.200 1.00 81.81 114 LYS A C 1
ATOM 913 O O . LYS A 1 114 ? 7.115 4.139 19.980 1.00 81.81 114 LYS A O 1
ATOM 918 N N . GLU A 1 115 ? 7.419 1.938 19.680 1.00 85.62 115 GLU A N 1
ATOM 919 C CA . GLU A 1 115 ? 6.290 1.701 18.792 1.00 85.62 115 GLU A CA 1
ATOM 920 C C . GLU A 1 115 ? 4.973 1.471 19.552 1.00 85.62 115 GLU A C 1
ATOM 922 O O . GLU A 1 115 ? 3.914 1.569 18.939 1.00 85.62 115 GLU A O 1
ATOM 927 N N . THR A 1 116 ? 5.021 1.237 20.869 1.00 90.69 116 THR A N 1
ATOM 928 C CA . THR A 1 116 ? 3.868 0.848 21.703 1.00 90.69 116 THR A CA 1
ATOM 929 C C . THR A 1 116 ? 3.418 1.989 22.618 1.00 90.69 116 THR A C 1
ATOM 931 O O . THR A 1 116 ? 4.234 2.547 23.361 1.00 90.69 116 THR A O 1
ATOM 934 N N . VAL A 1 117 ? 2.122 2.306 22.621 1.00 93.50 117 VAL A N 1
ATOM 935 C CA . VAL A 1 117 ? 1.532 3.329 23.500 1.00 93.50 117 VAL A CA 1
ATOM 936 C C . VAL A 1 117 ? 0.279 2.782 24.177 1.00 93.50 117 VAL A C 1
ATOM 938 O O . VAL A 1 117 ? -0.574 2.204 23.516 1.00 93.50 117 VAL A O 1
ATOM 941 N N . LEU A 1 118 ? 0.144 2.989 25.488 1.00 95.25 118 LEU A N 1
ATOM 942 C CA . LEU A 1 118 ? -1.101 2.729 26.212 1.00 95.25 118 LEU A CA 1
ATOM 943 C C . LEU A 1 118 ? -2.072 3.894 26.002 1.00 95.25 118 LEU A C 1
ATOM 945 O O . LEU A 1 118 ? -1.729 5.039 26.304 1.00 95.25 118 LEU A O 1
ATOM 949 N N . LEU A 1 119 ? -3.292 3.605 25.559 1.00 95.94 119 LEU A N 1
ATOM 950 C CA . LEU A 1 119 ? -4.347 4.600 25.374 1.00 95.94 119 LEU A CA 1
ATOM 951 C C . LEU A 1 119 ? -5.021 4.918 26.719 1.00 95.94 119 LEU A C 1
ATOM 953 O O . LEU A 1 119 ? -5.873 4.179 27.210 1.00 95.94 119 LEU A O 1
ATOM 957 N N . VAL A 1 120 ? -4.635 6.027 27.350 1.00 96.38 120 VAL A N 1
ATOM 958 C CA . VAL A 1 120 ? -5.091 6.431 28.694 1.00 96.38 120 VAL A CA 1
ATOM 959 C C . VAL A 1 120 ? -6.409 7.206 28.645 1.00 96.38 120 VAL A C 1
ATOM 961 O O . VAL A 1 120 ? -7.302 6.977 29.466 1.00 96.38 120 VAL A O 1
ATOM 964 N N . ASN A 1 121 ? -6.532 8.133 27.697 1.00 95.19 121 ASN A N 1
ATOM 965 C CA . ASN A 1 121 ? -7.721 8.958 27.498 1.00 95.19 121 ASN A CA 1
ATOM 966 C C . ASN A 1 121 ? -7.979 9.208 26.001 1.00 95.19 121 ASN A C 1
ATOM 968 O O . ASN A 1 121 ? -7.886 10.357 25.562 1.00 95.19 121 ASN A O 1
ATOM 972 N N . PRO A 1 122 ? -8.236 8.151 25.210 1.00 93.50 122 PRO A N 1
ATOM 973 C CA . PRO A 1 122 ? -8.437 8.282 23.771 1.00 93.50 122 PRO A CA 1
ATOM 974 C C . PRO A 1 122 ? -9.738 9.020 23.424 1.00 93.50 122 PRO A C 1
ATOM 976 O O . PRO A 1 122 ? -10.669 9.074 24.232 1.00 93.50 122 PRO A O 1
ATOM 979 N N . MET A 1 123 ? -9.812 9.547 22.200 1.00 90.44 123 MET A N 1
ATOM 980 C CA . MET A 1 123 ? -11.005 10.177 21.623 1.00 90.44 123 MET A CA 1
ATOM 981 C C . MET A 1 123 ? -12.196 9.221 21.608 1.00 90.44 123 MET A C 1
ATOM 983 O O . MET A 1 123 ? -13.309 9.627 21.936 1.00 90.44 123 MET A O 1
ATOM 987 N N . GLU A 1 124 ? -11.949 7.955 21.268 1.00 91.25 124 GLU A N 1
ATOM 988 C CA . GLU A 1 124 ? -12.944 6.889 21.321 1.00 91.25 124 GLU A CA 1
ATOM 989 C C . GLU A 1 124 ? -12.859 6.174 22.676 1.00 91.25 124 GLU A C 1
ATOM 991 O O . GLU A 1 124 ? -11.903 5.430 22.914 1.00 91.25 124 GLU A O 1
ATOM 996 N N . PRO A 1 125 ? -13.848 6.335 23.579 1.00 91.44 125 PRO A N 1
ATOM 997 C CA . PRO A 1 125 ? -13.751 5.817 24.945 1.00 91.44 125 PRO A CA 1
ATOM 998 C C . PRO A 1 125 ? -13.582 4.297 25.027 1.00 91.44 125 PRO A C 1
ATOM 1000 O O . PRO A 1 125 ? -13.066 3.790 26.021 1.00 91.44 125 PRO A O 1
ATOM 1003 N N . GLN A 1 126 ? -14.021 3.576 23.991 1.00 90.12 126 GLN A N 1
ATOM 1004 C CA . GLN A 1 126 ? -13.906 2.121 23.892 1.00 90.12 126 GLN A CA 1
ATOM 1005 C C . GLN A 1 126 ? -12.450 1.655 23.825 1.00 90.12 126 GLN A C 1
ATOM 1007 O O . GLN A 1 126 ? -12.150 0.591 24.349 1.00 90.12 126 GLN A O 1
ATOM 1012 N N . SER A 1 127 ? -11.548 2.467 23.265 1.00 90.69 127 SER A N 1
ATOM 1013 C CA . SER A 1 127 ? -10.129 2.120 23.137 1.00 90.69 127 SER A CA 1
ATOM 1014 C C . SER A 1 127 ? -9.319 2.368 24.411 1.00 90.69 127 SER A C 1
ATOM 1016 O O . SER A 1 127 ? -8.106 2.174 24.433 1.00 90.69 127 SER A O 1
ATOM 1018 N N . LYS A 1 128 ? -9.948 2.840 25.492 1.00 94.44 128 LYS A N 1
ATOM 1019 C CA . LYS A 1 128 ? -9.242 3.138 26.738 1.00 94.44 128 LYS A CA 1
ATOM 1020 C C . LYS A 1 128 ? -8.687 1.861 27.371 1.00 94.44 128 LYS A C 1
ATOM 1022 O O . LYS A 1 128 ? -9.425 0.924 27.653 1.00 94.44 128 LYS A O 1
ATOM 1027 N N . GLY A 1 129 ? -7.400 1.887 27.698 1.00 94.12 129 GLY A N 1
ATOM 1028 C CA . GLY A 1 129 ? -6.669 0.763 28.278 1.00 94.12 129 GLY A CA 1
ATOM 1029 C C . GLY A 1 129 ? -6.077 -0.192 27.242 1.00 94.12 129 GLY A C 1
ATOM 1030 O O . GLY A 1 129 ? -5.337 -1.091 27.630 1.00 94.12 129 GLY A O 1
ATOM 1031 N N . GLU A 1 130 ? -6.361 0.008 25.954 1.00 93.56 130 GLU A N 1
ATOM 1032 C CA . GLU A 1 130 ? -5.732 -0.752 24.877 1.00 93.56 130 GLU A CA 1
ATOM 1033 C C . GLU A 1 130 ? -4.295 -0.281 24.630 1.00 93.56 130 GLU A C 1
ATOM 1035 O O . GLU A 1 130 ? -3.931 0.868 24.912 1.00 93.56 130 GLU A O 1
ATOM 1040 N N . VAL A 1 131 ? -3.478 -1.182 24.087 1.00 92.50 131 VAL A N 1
ATOM 1041 C CA . VAL A 1 131 ? -2.132 -0.869 23.616 1.00 92.50 131 VAL A CA 1
ATOM 1042 C C . VAL A 1 131 ? -2.198 -0.688 22.107 1.00 92.50 131 VAL A C 1
ATOM 1044 O O . VAL A 1 131 ? -2.577 -1.599 21.388 1.00 92.50 131 VAL A O 1
ATOM 1047 N N . ASP A 1 132 ? -1.838 0.499 21.632 1.00 88.88 132 ASP A N 1
ATOM 1048 C CA . ASP A 1 132 ? -1.692 0.772 20.207 1.00 88.88 132 ASP A CA 1
ATOM 1049 C C . ASP A 1 132 ? -0.241 0.495 19.798 1.00 88.88 132 ASP A C 1
ATOM 1051 O O . ASP A 1 132 ? 0.684 1.250 20.149 1.00 88.88 132 ASP A O 1
ATOM 1055 N N . ASP A 1 133 ? -0.027 -0.604 19.079 1.00 86.88 133 ASP A N 1
ATOM 1056 C CA . ASP A 1 133 ? 1.284 -1.014 18.595 1.00 86.88 133 ASP A CA 1
ATOM 1057 C C . ASP A 1 133 ? 1.299 -1.432 17.119 1.00 86.88 133 ASP A C 1
ATOM 1059 O O . ASP A 1 133 ? 0.316 -1.337 16.392 1.00 86.88 133 ASP A O 1
ATOM 1063 N N . LYS A 1 134 ? 2.493 -1.781 16.635 1.00 71.88 134 LYS A N 1
ATOM 1064 C CA . LYS A 1 134 ? 2.742 -2.121 15.230 1.00 71.88 134 LYS A CA 1
ATOM 1065 C C . LYS A 1 134 ? 2.511 -3.612 14.914 1.00 71.88 134 LYS A C 1
ATOM 1067 O O . LYS A 1 134 ? 2.523 -3.969 13.737 1.00 71.88 134 LYS A O 1
ATOM 1072 N N . TYR A 1 135 ? 2.437 -4.476 15.923 1.00 66.25 135 TYR A N 1
ATOM 1073 C CA . TYR A 1 135 ? 2.559 -5.931 15.791 1.00 66.25 135 TYR A CA 1
ATOM 1074 C C . TYR A 1 135 ? 1.264 -6.707 16.072 1.00 66.25 135 TYR A C 1
ATOM 1076 O O . TYR A 1 135 ? 1.259 -7.913 15.816 1.00 66.25 135 TYR A O 1
ATOM 1084 N N . GLU A 1 136 ? 0.211 -6.052 16.559 1.00 55.16 136 GLU A N 1
ATOM 1085 C CA . GLU A 1 136 ? -1.154 -6.602 16.647 1.00 55.16 136 GLU A CA 1
ATOM 1086 C C . GLU A 1 136 ? -1.906 -6.584 15.304 1.00 55.16 136 GLU A C 1
ATOM 1088 O O . GLU A 1 136 ? -2.562 -7.610 14.999 1.00 55.16 136 GLU A O 1
#

Secondary structure (DSSP, 8-state):
-------SEEEEEEE-SSEEEEEEEE---TTSTT--SSEEEEEEEEETT-SS-EEEEEEE--TTSPP---S---------TTT--EEESSSS-EEEPPPGGGGSTTTEEE-SSTT-EEESS-SSGGGTT-EE-S--

Sequence (136 aa):
MIDMLDSTEFKVVSSSEEQVELSFRSTYKPSHRYSVRMNIDKRLVMLKGSSGFYCYAIFEHAGGWPALNITEARLAFKLNTGKFNYMVISDYIQRYMPSTADRDAPHGAPLAYKETVLLVNPMEPQSKGEVDDKYE

Organism: Arundo donax (NCBI:txid35708)

Radius of gyration: 20.05 Å; chains: 1; bounding box: 44×24×49 Å

Foldseek 3Di:
DDDPQAFDDKDFPDDDPFKTKIWGKDAADPVDPPGAQWIKIKMWMDGPPDPGIDIDMDTGHDPPTDDDDDPDDDDDDDDDCVVPQWDDPDPPDTDGDFDPVCCDPPQWDDDPDPFWIAGCHTPPPVSHRPIHGDPD

pLDDT: mean 91.2, std 6.79, range [55.16, 98.62]